Protein AF-A0A9E7B8S7-F1 (afdb_monomer)

Structure (mmCIF, N/CA/C/O backbone):
data_AF-A0A9E7B8S7-F1
#
_entry.id   AF-A0A9E7B8S7-F1
#
loop_
_atom_site.group_PDB
_atom_site.id
_atom_site.type_symbol
_atom_site.label_atom_id
_atom_site.label_alt_id
_atom_site.label_comp_id
_atom_site.label_asym_id
_atom_site.label_entity_id
_atom_site.label_seq_id
_atom_site.pdbx_PDB_ins_code
_atom_site.Cartn_x
_atom_site.Cartn_y
_atom_site.Cartn_z
_atom_site.occupancy
_atom_site.B_iso_or_equiv
_atom_site.auth_seq_id
_atom_site.auth_comp_id
_atom_site.auth_asym_id
_atom_site.auth_atom_id
_atom_site.pdbx_PDB_model_num
ATOM 1 N N . MET A 1 1 ? 35.898 -11.710 -39.669 1.00 65.38 1 MET A N 1
ATOM 2 C CA . MET A 1 1 ? 34.695 -11.746 -38.795 1.00 65.38 1 MET A CA 1
ATOM 3 C C . MET A 1 1 ? 34.132 -10.315 -38.798 1.00 65.38 1 MET A C 1
ATOM 5 O O . MET A 1 1 ? 35.005 -9.460 -38.859 1.00 65.38 1 MET A O 1
ATOM 9 N N . PRO A 1 2 ? 32.822 -9.953 -38.720 1.00 62.38 2 PRO A N 1
ATOM 10 C CA . PRO A 1 2 ? 31.774 -10.706 -38.033 1.00 62.38 2 PRO A CA 1
ATOM 11 C C . PRO A 1 2 ? 30.305 -10.176 -38.246 1.00 62.38 2 PRO A C 1
ATOM 13 O O . PRO A 1 2 ? 29.678 -9.733 -37.284 1.00 62.38 2 PRO A O 1
ATOM 16 N N . ARG A 1 3 ? 29.716 -10.142 -39.457 1.00 60.16 3 ARG A N 1
ATOM 17 C CA . ARG A 1 3 ? 28.323 -9.623 -39.618 1.00 60.16 3 ARG A CA 1
ATOM 18 C C . ARG A 1 3 ? 27.318 -10.336 -38.697 1.00 60.16 3 ARG A C 1
ATOM 20 O O . ARG A 1 3 ? 26.456 -9.697 -38.107 1.00 60.16 3 ARG A O 1
ATOM 27 N N . ALA A 1 4 ? 27.512 -11.640 -38.511 1.00 66.19 4 ALA A N 1
ATOM 28 C CA . ALA A 1 4 ? 26.730 -12.460 -37.593 1.00 66.19 4 ALA A CA 1
ATOM 29 C C . ALA A 1 4 ? 26.931 -12.094 -36.107 1.00 66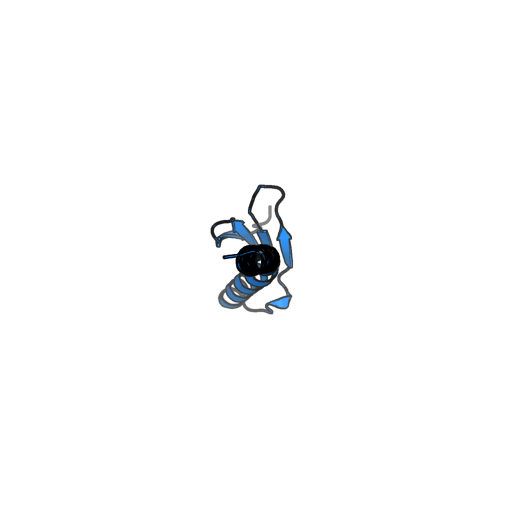.19 4 ALA A C 1
ATOM 31 O O . ALA A 1 4 ? 25.962 -12.130 -35.360 1.00 66.19 4 ALA A O 1
ATOM 32 N N . VAL A 1 5 ? 28.136 -11.684 -35.679 1.00 72.06 5 VAL A N 1
ATOM 33 C CA . VAL A 1 5 ? 28.390 -11.317 -34.265 1.00 72.06 5 VAL A CA 1
ATOM 34 C C . VAL A 1 5 ? 27.765 -9.964 -33.930 1.00 72.06 5 VAL A C 1
ATOM 36 O O . VAL A 1 5 ? 27.245 -9.777 -32.836 1.00 72.06 5 VAL A O 1
ATOM 39 N N . LEU A 1 6 ? 27.771 -9.024 -34.882 1.00 71.25 6 LEU A N 1
ATOM 40 C CA . LEU A 1 6 ? 27.116 -7.723 -34.713 1.00 71.25 6 LEU A CA 1
ATOM 41 C C . LEU A 1 6 ? 25.591 -7.878 -34.611 1.00 71.25 6 LEU A C 1
ATOM 43 O O . LEU A 1 6 ? 24.959 -7.238 -33.773 1.00 71.25 6 LEU A O 1
ATOM 47 N N . MET A 1 7 ? 25.016 -8.784 -35.409 1.00 74.00 7 MET A N 1
ATOM 48 C CA . MET A 1 7 ? 23.593 -9.127 -35.337 1.00 74.00 7 MET A CA 1
ATOM 49 C C . MET A 1 7 ? 23.239 -9.843 -34.027 1.00 74.00 7 MET A C 1
ATOM 51 O O . MET A 1 7 ? 22.266 -9.465 -33.378 1.00 74.00 7 MET A O 1
ATOM 55 N N . SER A 1 8 ? 24.044 -10.814 -33.579 1.00 83.19 8 SER A N 1
ATOM 56 C CA . SER A 1 8 ? 23.791 -11.507 -32.309 1.00 83.19 8 SER A CA 1
ATOM 57 C C . SER A 1 8 ? 23.936 -10.586 -31.097 1.00 83.19 8 SER A C 1
ATOM 59 O O . SER A 1 8 ? 23.171 -10.713 -30.147 1.00 83.19 8 SER A O 1
ATOM 61 N N . LEU A 1 9 ? 24.868 -9.627 -31.135 1.00 85.62 9 LEU A N 1
ATOM 62 C CA . LEU A 1 9 ? 25.048 -8.643 -30.066 1.00 85.62 9 LEU A CA 1
ATOM 63 C C . LEU A 1 9 ? 23.844 -7.696 -29.954 1.00 85.62 9 LEU A C 1
ATOM 65 O O . LEU A 1 9 ? 23.373 -7.436 -28.849 1.00 85.62 9 LEU A O 1
ATOM 69 N N . GLY A 1 10 ? 23.314 -7.223 -31.086 1.00 87.94 10 GLY A N 1
ATOM 70 C CA . GLY A 1 10 ? 22.125 -6.367 -31.108 1.00 87.94 10 GLY A CA 1
ATOM 71 C C . GLY A 1 10 ? 20.878 -7.070 -30.566 1.00 87.94 10 GLY A C 1
ATOM 72 O O . GLY A 1 10 ? 20.140 -6.490 -29.772 1.00 87.94 10 GLY A O 1
ATOM 73 N N . VAL A 1 11 ? 20.681 -8.342 -30.925 1.00 90.62 11 VAL A N 1
ATOM 74 C CA . VAL A 1 11 ? 19.578 -9.159 -30.390 1.00 90.62 11 VAL A CA 1
ATOM 75 C C . VAL A 1 11 ? 19.734 -9.367 -28.884 1.00 90.62 11 VAL A C 1
ATOM 77 O O . VAL A 1 11 ? 18.764 -9.208 -28.145 1.00 90.62 11 VAL A O 1
ATOM 80 N N . LEU A 1 12 ? 20.949 -9.661 -28.410 1.00 90.00 12 LEU A N 1
ATOM 81 C CA . LEU A 1 12 ? 21.209 -9.877 -26.987 1.00 90.00 12 LEU A CA 1
ATOM 82 C C . LEU A 1 12 ? 20.920 -8.612 -26.162 1.00 90.00 12 LEU A C 1
ATOM 84 O O . LEU A 1 12 ? 20.224 -8.682 -25.152 1.00 90.00 12 LEU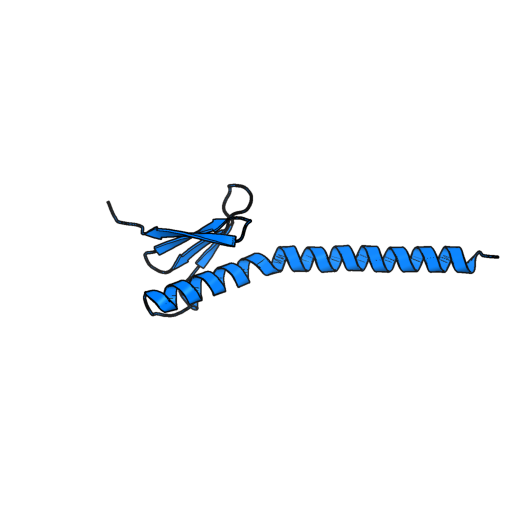 A O 1
ATOM 88 N N . LEU A 1 13 ? 21.373 -7.445 -26.631 1.00 92.00 13 LEU A N 1
ATOM 89 C CA . LEU A 1 13 ? 21.073 -6.155 -25.999 1.00 92.00 13 LEU A CA 1
ATOM 90 C C . LEU A 1 13 ? 19.575 -5.829 -26.026 1.00 92.00 13 LEU A C 1
ATOM 92 O O . LEU A 1 13 ? 19.045 -5.331 -25.034 1.00 92.00 13 LEU A O 1
ATOM 96 N N . GLY A 1 14 ? 18.881 -6.154 -27.120 1.00 92.50 14 GLY A N 1
ATOM 97 C CA . GLY A 1 14 ? 17.431 -5.998 -27.221 1.00 92.50 14 GLY A CA 1
ATOM 98 C C . GLY A 1 14 ? 16.682 -6.832 -26.181 1.00 92.50 14 GLY A C 1
ATOM 99 O O . GLY A 1 14 ? 15.815 -6.311 -25.483 1.00 92.50 14 GLY A O 1
ATOM 100 N N . VAL A 1 15 ? 17.058 -8.103 -26.010 1.00 92.81 15 VAL A N 1
ATOM 101 C CA . VAL A 1 15 ? 16.458 -8.992 -25.001 1.00 92.81 15 VAL A CA 1
ATOM 102 C C . VAL A 1 15 ? 16.733 -8.489 -23.582 1.00 92.81 15 VAL A C 1
ATOM 104 O O . VAL A 1 15 ? 15.819 -8.474 -22.760 1.00 92.81 15 VAL A O 1
ATOM 107 N N . VAL A 1 16 ? 17.953 -8.023 -23.297 1.00 93.88 16 VAL A N 1
ATOM 108 C CA . VAL A 1 16 ? 18.300 -7.448 -21.986 1.00 93.88 16 VAL A CA 1
ATOM 109 C C . VAL A 1 16 ? 17.488 -6.181 -21.700 1.00 93.88 16 VAL A C 1
ATOM 111 O O . VAL A 1 16 ? 16.933 -6.050 -20.610 1.00 93.88 16 VAL A O 1
ATOM 114 N N . ALA A 1 17 ? 17.355 -5.274 -22.672 1.00 90.00 17 ALA A N 1
ATOM 115 C CA . ALA A 1 17 ? 16.587 -4.040 -22.511 1.00 90.00 17 ALA A CA 1
ATOM 116 C C . ALA A 1 17 ? 15.091 -4.315 -22.295 1.00 90.00 17 ALA A C 1
ATOM 118 O O . ALA A 1 17 ? 14.481 -3.756 -21.384 1.00 90.00 17 ALA A O 1
ATOM 119 N N . ILE A 1 18 ? 14.506 -5.221 -23.083 1.00 91.69 18 ILE A N 1
ATOM 120 C CA . ILE A 1 18 ? 13.107 -5.637 -22.924 1.00 91.69 18 ILE A CA 1
ATOM 121 C C . ILE A 1 18 ? 12.912 -6.309 -21.561 1.00 91.69 18 ILE A C 1
ATOM 123 O O . ILE A 1 18 ? 11.968 -5.977 -20.848 1.00 91.69 18 ILE A O 1
ATOM 127 N N . GLY A 1 19 ? 13.826 -7.196 -21.156 1.00 89.19 19 GLY A N 1
ATOM 128 C CA . GLY A 1 19 ? 13.808 -7.830 -19.839 1.00 89.19 19 GLY A CA 1
ATOM 129 C C . GLY A 1 19 ? 13.824 -6.805 -18.706 1.00 89.19 19 GLY A C 1
ATOM 130 O O . GLY A 1 19 ? 12.969 -6.860 -17.826 1.00 89.19 19 GLY A O 1
ATOM 131 N N . ALA A 1 20 ? 14.723 -5.820 -18.764 1.00 87.19 20 ALA A N 1
ATOM 132 C CA . ALA A 1 20 ? 14.812 -4.752 -17.770 1.00 87.19 20 ALA A CA 1
ATOM 133 C C . ALA A 1 20 ? 13.522 -3.917 -17.687 1.00 87.19 20 ALA A C 1
ATOM 135 O O . ALA A 1 20 ? 13.034 -3.648 -16.589 1.00 87.19 20 ALA A O 1
ATOM 136 N N . VAL A 1 21 ? 12.922 -3.562 -18.829 1.00 88.06 21 VAL A N 1
ATOM 137 C CA . VAL A 1 21 ? 11.655 -2.812 -18.871 1.00 88.06 21 VAL A CA 1
ATOM 138 C C . VAL A 1 21 ? 10.503 -3.635 -18.292 1.00 88.06 21 VAL A C 1
ATOM 140 O O . VAL A 1 21 ? 9.717 -3.124 -17.495 1.00 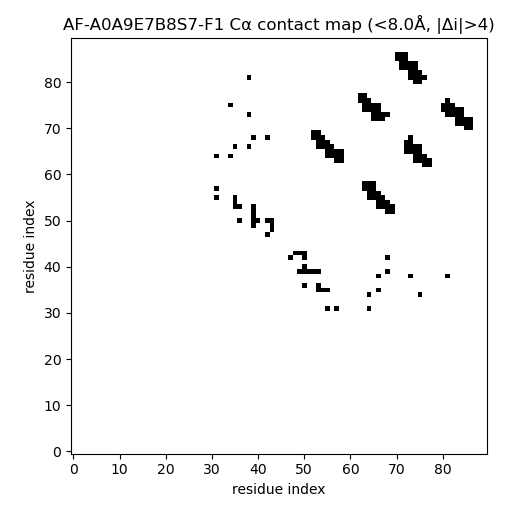88.06 21 VAL A O 1
ATOM 143 N N . LEU A 1 22 ? 10.396 -4.915 -18.651 1.00 83.75 22 LEU A N 1
ATOM 144 C CA . LEU A 1 22 ? 9.326 -5.787 -18.161 1.00 83.75 22 LEU A CA 1
ATOM 145 C C . LEU A 1 22 ? 9.449 -6.060 -16.658 1.00 83.75 22 LEU A C 1
ATOM 147 O O . LEU A 1 22 ? 8.447 -6.053 -15.943 1.00 83.75 22 LEU A O 1
ATOM 151 N N . ILE A 1 23 ? 10.671 -6.270 -16.174 1.00 81.75 23 ILE A N 1
ATOM 152 C CA . ILE A 1 23 ? 10.959 -6.488 -14.757 1.00 81.75 23 ILE A CA 1
ATOM 153 C C . ILE A 1 23 ? 10.688 -5.206 -13.954 1.00 81.75 23 ILE A C 1
ATOM 155 O O . ILE A 1 23 ? 9.995 -5.262 -12.941 1.00 81.75 23 ILE A O 1
ATOM 159 N N . GLY A 1 24 ? 11.134 -4.040 -14.435 1.00 75.75 24 GLY A N 1
ATOM 160 C CA . GLY A 1 24 ? 10.887 -2.751 -13.780 1.00 75.75 24 GLY A CA 1
ATOM 161 C C . GLY A 1 24 ? 9.399 -2.420 -13.642 1.00 75.75 24 GLY A C 1
ATOM 162 O O . GLY A 1 24 ? 8.954 -1.998 -12.578 1.00 75.75 24 GLY A O 1
ATOM 163 N N . ARG A 1 25 ? 8.596 -2.698 -14.679 1.00 75.50 25 ARG A N 1
ATOM 164 C CA . ARG A 1 25 ? 7.135 -2.515 -14.611 1.00 75.50 25 ARG A CA 1
ATOM 165 C C . ARG A 1 25 ? 6.473 -3.432 -13.585 1.00 75.50 25 ARG A C 1
ATOM 167 O O . ARG A 1 25 ? 5.517 -3.014 -12.946 1.00 75.50 25 ARG A O 1
ATOM 174 N N . ARG A 1 26 ? 6.982 -4.655 -13.398 1.00 65.31 26 ARG A N 1
ATOM 175 C CA . ARG A 1 26 ? 6.475 -5.561 -12.356 1.00 65.31 26 ARG A CA 1
ATOM 176 C C . ARG A 1 26 ? 6.794 -5.062 -10.953 1.00 65.31 26 ARG A C 1
ATOM 178 O O . ARG A 1 26 ? 5.931 -5.175 -10.096 1.00 65.31 26 ARG A O 1
ATOM 185 N N . TYR A 1 27 ? 7.980 -4.502 -10.722 1.00 62.00 27 TYR A N 1
ATOM 186 C CA . TYR A 1 27 ? 8.314 -3.916 -9.421 1.00 62.00 27 TYR A CA 1
ATOM 187 C C . TYR A 1 27 ? 7.448 -2.692 -9.092 1.00 62.00 27 TYR A C 1
ATOM 189 O O . TYR A 1 27 ? 7.019 -2.557 -7.955 1.00 62.00 27 TYR A O 1
ATOM 197 N N . ALA A 1 28 ? 7.113 -1.861 -10.085 1.00 60.78 28 ALA A N 1
ATOM 198 C CA . ALA A 1 28 ? 6.256 -0.691 -9.881 1.00 60.78 28 ALA A CA 1
ATOM 199 C C . ALA A 1 28 ? 4.792 -1.035 -9.530 1.00 60.78 28 ALA A C 1
ATOM 201 O O . ALA A 1 28 ? 4.147 -0.286 -8.804 1.00 60.78 28 ALA A O 1
ATOM 202 N N . ASP A 1 29 ? 4.263 -2.151 -10.042 1.00 57.25 29 ASP A N 1
ATOM 203 C CA . ASP A 1 29 ? 2.872 -2.578 -9.799 1.00 57.25 29 ASP A CA 1
ATOM 204 C C . ASP A 1 29 ? 2.733 -3.420 -8.510 1.00 57.25 29 ASP A C 1
ATOM 206 O O . ASP A 1 29 ? 1.708 -3.406 -7.833 1.00 57.25 29 ASP A O 1
ATOM 210 N N . ARG A 1 30 ? 3.796 -4.143 -8.122 1.00 54.53 30 ARG A N 1
ATOM 211 C CA . ARG A 1 30 ? 3.792 -5.074 -6.976 1.00 54.53 30 ARG A CA 1
ATOM 212 C C . ARG A 1 30 ? 3.705 -4.402 -5.600 1.00 54.53 30 ARG A C 1
ATOM 214 O O . ARG A 1 30 ? 3.302 -5.070 -4.657 1.00 54.53 30 ARG A O 1
ATOM 221 N N . ASP A 1 31 ? 4.009 -3.114 -5.475 1.00 64.44 31 ASP A N 1
ATOM 222 C CA . ASP A 1 31 ? 4.140 -2.470 -4.160 1.00 64.44 31 ASP A CA 1
ATOM 223 C C . ASP A 1 31 ? 2.795 -2.217 -3.455 1.00 64.44 31 ASP A C 1
ATOM 225 O O . ASP A 1 31 ? 2.660 -2.423 -2.253 1.00 64.44 31 ASP A O 1
ATOM 229 N N . MET A 1 32 ? 1.754 -1.786 -4.174 1.00 72.94 32 MET A N 1
ATOM 230 C CA . MET A 1 32 ? 0.561 -1.257 -3.498 1.00 72.94 32 MET A CA 1
ATOM 231 C C . MET A 1 32 ? -0.297 -2.338 -2.838 1.00 72.94 32 MET A C 1
ATOM 233 O O . MET A 1 32 ? -0.701 -2.177 -1.687 1.00 72.94 32 MET A O 1
ATOM 237 N N . THR A 1 33 ? -0.577 -3.445 -3.528 1.00 82.31 33 THR A N 1
ATOM 238 C CA . THR A 1 33 ? -1.398 -4.523 -2.954 1.00 82.31 33 THR A CA 1
ATOM 239 C C . THR A 1 33 ? -0.678 -5.221 -1.805 1.00 82.31 33 THR A C 1
ATOM 241 O O . THR A 1 33 ? -1.303 -5.472 -0.778 1.00 82.31 33 THR A O 1
ATOM 244 N N . GLU A 1 34 ? 0.626 -5.471 -1.944 1.00 84.38 34 GLU A N 1
ATOM 245 C CA . GLU A 1 34 ? 1.442 -6.126 -0.917 1.00 84.38 34 GLU A CA 1
ATOM 246 C C . GLU A 1 34 ? 1.556 -5.264 0.351 1.00 84.38 34 GLU A C 1
ATOM 248 O O . GLU A 1 34 ? 1.322 -5.748 1.463 1.00 84.38 34 GLU A O 1
ATOM 253 N N . VAL A 1 35 ? 1.805 -3.958 0.192 1.00 85.50 35 VAL A N 1
ATOM 254 C CA . VAL A 1 35 ? 1.823 -3.005 1.311 1.00 85.50 35 VAL A CA 1
ATOM 255 C C . VAL A 1 35 ? 0.467 -2.955 2.017 1.00 85.50 35 VAL A C 1
ATOM 257 O O . VAL A 1 35 ? 0.418 -2.976 3.248 1.00 85.50 35 VAL A O 1
ATOM 260 N N . ILE A 1 36 ? -0.643 -2.935 1.269 1.00 88.50 36 ILE A N 1
ATOM 261 C CA . ILE A 1 36 ? -1.991 -2.950 1.854 1.00 88.50 36 ILE A CA 1
ATOM 262 C C . ILE A 1 36 ? -2.218 -4.235 2.653 1.00 88.50 36 ILE A C 1
ATOM 264 O O . ILE A 1 36 ? -2.686 -4.152 3.789 1.00 88.50 36 ILE A O 1
ATOM 268 N N . THR A 1 37 ? -1.856 -5.403 2.112 1.00 89.44 37 THR A N 1
ATOM 269 C CA . THR A 1 37 ? -2.011 -6.683 2.820 1.00 89.44 37 THR A CA 1
ATOM 270 C C . THR A 1 37 ? -1.158 -6.751 4.081 1.00 89.44 37 THR A C 1
ATOM 272 O O . THR A 1 37 ? -1.666 -7.139 5.128 1.00 89.44 37 THR A O 1
ATOM 275 N N . LEU A 1 38 ? 0.090 -6.276 4.040 1.00 89.75 38 LEU A N 1
ATOM 276 C CA . LEU A 1 38 ? 0.986 -6.286 5.197 1.00 89.75 38 LEU A CA 1
ATOM 277 C C . LEU A 1 38 ? 0.466 -5.384 6.327 1.00 89.75 38 LEU A C 1
ATOM 279 O O . LEU A 1 38 ? 0.512 -5.732 7.511 1.00 89.75 38 LEU A O 1
ATOM 283 N N . VAL A 1 39 ? -0.044 -4.203 5.969 1.00 89.44 39 VAL A N 1
ATOM 284 C CA . VAL A 1 39 ? -0.672 -3.295 6.933 1.00 89.44 39 VAL A CA 1
ATOM 285 C C . VAL A 1 39 ? -1.952 -3.910 7.495 1.00 89.44 39 VAL A C 1
ATOM 287 O O . VAL A 1 39 ? -2.182 -3.817 8.702 1.00 89.44 39 VAL A O 1
ATOM 290 N N . ALA A 1 40 ? -2.752 -4.564 6.654 1.00 90.19 40 ALA A N 1
ATOM 291 C CA . ALA A 1 40 ? -3.977 -5.228 7.072 1.00 90.19 40 ALA A CA 1
ATOM 292 C C . ALA A 1 40 ? -3.710 -6.373 8.053 1.00 90.19 40 ALA A C 1
ATOM 294 O O . ALA A 1 40 ? -4.321 -6.422 9.118 1.00 90.19 40 ALA A O 1
ATOM 295 N N . GLU A 1 41 ? -2.742 -7.237 7.758 1.00 91.75 41 GLU A N 1
ATOM 296 C CA . GLU A 1 41 ? -2.303 -8.309 8.655 1.00 91.75 41 GLU A CA 1
ATOM 297 C C . GLU A 1 41 ? -1.802 -7.754 9.990 1.00 91.75 41 GLU A C 1
ATOM 299 O O . GLU A 1 41 ? -2.182 -8.241 11.056 1.00 91.75 41 GLU A O 1
ATOM 304 N N . ARG A 1 42 ? -1.006 -6.676 9.964 1.00 89.50 42 ARG A N 1
ATOM 305 C CA . ARG A 1 42 ? -0.544 -6.003 11.187 1.00 89.50 42 ARG A CA 1
ATOM 306 C C . ARG A 1 42 ? -1.698 -5.386 11.985 1.00 89.50 42 ARG A C 1
ATOM 308 O O . ARG A 1 42 ? -1.634 -5.377 13.216 1.00 89.50 42 ARG A O 1
ATOM 315 N N . HIS A 1 43 ? -2.720 -4.849 11.318 1.00 88.62 43 HIS A N 1
ATOM 316 C CA . HIS A 1 43 ? -3.908 -4.310 11.977 1.00 88.62 43 HIS A CA 1
ATOM 317 C C . HIS A 1 43 ? -4.711 -5.420 12.659 1.00 88.62 43 HIS A C 1
ATOM 319 O O . HIS A 1 43 ? -4.982 -5.308 13.856 1.00 88.62 43 HIS A O 1
ATOM 325 N N . VAL A 1 44 ? -5.009 -6.502 11.932 1.00 90.75 44 VAL A N 1
ATOM 326 C CA . VAL A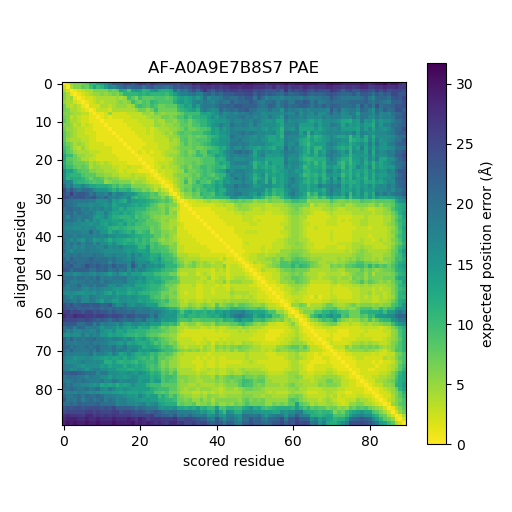 1 44 ? -5.731 -7.678 12.440 1.00 90.75 44 VAL A CA 1
ATOM 327 C C . VAL A 1 44 ? -4.984 -8.323 13.605 1.00 90.75 44 VAL A C 1
ATOM 329 O O . VAL A 1 44 ? -5.594 -8.638 14.622 1.00 90.75 44 VAL A O 1
ATOM 332 N N . ALA A 1 45 ? -3.656 -8.429 13.531 1.00 88.81 45 ALA A N 1
ATOM 333 C CA . ALA A 1 45 ? -2.843 -8.962 14.624 1.00 88.81 45 ALA A CA 1
ATOM 334 C C . ALA A 1 45 ? -2.947 -8.147 15.931 1.00 88.81 45 ALA A C 1
ATOM 336 O O . ALA A 1 45 ? -2.690 -8.686 17.004 1.00 88.81 45 ALA A O 1
ATOM 337 N N . ARG A 1 46 ? -3.299 -6.853 15.863 1.00 87.25 46 ARG A N 1
ATOM 338 C CA . ARG A 1 46 ? -3.422 -5.968 17.038 1.00 87.25 46 ARG A CA 1
ATOM 339 C C . ARG A 1 46 ? -4.859 -5.744 17.505 1.00 87.25 46 ARG A C 1
ATOM 341 O O . ARG A 1 46 ? -5.064 -5.584 18.702 1.00 87.25 46 ARG A O 1
ATOM 348 N N . HIS A 1 47 ? -5.821 -5.685 16.586 1.00 85.50 47 HIS A N 1
ATOM 349 C CA . HIS A 1 47 ? -7.205 -5.285 16.876 1.00 85.50 47 HIS A CA 1
ATOM 350 C C . HIS A 1 47 ? -8.243 -6.368 16.536 1.00 85.50 47 HIS A C 1
ATOM 352 O O . HIS A 1 47 ? -9.415 -6.202 16.863 1.00 85.50 47 HIS A O 1
ATOM 358 N N . GLY A 1 48 ? -7.834 -7.478 15.912 1.00 84.69 48 GLY A N 1
ATOM 359 C CA . GLY A 1 48 ? -8.739 -8.487 15.357 1.00 84.69 48 GLY A CA 1
ATOM 360 C C . GLY A 1 48 ? -9.423 -8.033 14.060 1.00 84.69 48 GLY A C 1
ATOM 361 O O . GLY A 1 48 ? -9.130 -6.965 13.524 1.00 84.69 48 GLY A O 1
ATOM 362 N N . GLY A 1 49 ? -10.338 -8.860 13.548 1.00 84.19 49 GLY A N 1
ATOM 363 C CA . GLY A 1 49 ? -11.110 -8.589 12.328 1.00 84.19 49 GLY A CA 1
ATOM 364 C C . GLY A 1 49 ? -10.519 -9.203 11.056 1.00 84.19 49 GLY A C 1
ATOM 365 O O . GLY A 1 49 ? -9.651 -10.070 11.118 1.00 84.19 49 GLY A O 1
ATOM 366 N N . ASP A 1 50 ? -11.008 -8.745 9.901 1.00 84.62 50 ASP A N 1
ATOM 367 C CA . ASP A 1 50 ? -10.648 -9.288 8.588 1.00 84.62 50 ASP A CA 1
ATOM 368 C C . ASP A 1 50 ? -9.660 -8.390 7.839 1.00 84.62 50 ASP A C 1
ATOM 370 O O . ASP A 1 50 ? -9.843 -7.174 7.737 1.00 84.62 50 ASP A O 1
ATOM 374 N N . VAL A 1 51 ? -8.652 -9.001 7.208 1.00 85.69 51 VAL A N 1
ATOM 375 C CA . VAL A 1 51 ? -7.656 -8.284 6.387 1.00 85.69 51 VAL A CA 1
ATOM 376 C C . VAL A 1 51 ? -8.288 -7.566 5.187 1.00 85.69 51 VAL A C 1
ATOM 378 O O . VAL A 1 51 ? -7.767 -6.564 4.702 1.00 85.69 51 VAL A O 1
ATOM 381 N N . THR A 1 52 ? -9.453 -8.028 4.733 1.00 85.25 52 THR A N 1
ATOM 382 C CA . THR A 1 52 ? -10.204 -7.441 3.614 1.00 85.25 52 THR A CA 1
ATOM 383 C C . THR A 1 52 ? -10.917 -6.138 3.976 1.00 85.25 52 THR A C 1
ATOM 385 O O . THR A 1 52 ? -11.412 -5.449 3.085 1.00 85.25 52 THR A O 1
ATOM 388 N N . ALA A 1 53 ? -10.983 -5.779 5.263 1.00 85.88 53 ALA A N 1
ATOM 389 C CA . ALA A 1 53 ? -11.588 -4.527 5.717 1.00 85.88 53 ALA A CA 1
ATOM 390 C C . ALA A 1 53 ? -10.685 -3.302 5.479 1.00 85.88 53 ALA A C 1
ATOM 392 O O . ALA A 1 53 ? -11.139 -2.161 5.598 1.00 85.88 53 ALA A O 1
ATOM 393 N N . CYS A 1 54 ? -9.414 -3.523 5.141 1.00 88.75 54 CYS A N 1
ATOM 394 C CA . CYS A 1 54 ? -8.445 -2.467 4.895 1.00 88.75 54 CYS A CA 1
ATOM 395 C C . CYS A 1 54 ? -8.478 -1.989 3.439 1.00 88.75 54 CYS A C 1
ATOM 397 O O . CYS A 1 54 ? -8.430 -2.786 2.504 1.00 88.75 54 CYS A O 1
ATOM 399 N N . ARG A 1 55 ? -8.512 -0.670 3.230 1.00 90.19 55 ARG A N 1
ATOM 400 C CA . ARG A 1 55 ? -8.423 -0.041 1.901 1.00 90.19 55 ARG A CA 1
ATOM 401 C C . ARG A 1 55 ? -7.236 0.900 1.842 1.00 90.19 55 ARG A C 1
ATOM 403 O O . ARG A 1 55 ? -7.087 1.728 2.736 1.00 90.19 55 ARG A O 1
ATOM 410 N N . GLY A 1 56 ? -6.436 0.806 0.783 1.00 88.62 56 GLY A N 1
ATOM 411 C CA . GLY A 1 56 ? -5.317 1.713 0.552 1.00 88.62 56 GLY A CA 1
ATOM 412 C C . GLY A 1 56 ? -5.472 2.588 -0.682 1.00 88.62 56 GLY A C 1
ATOM 413 O O . GLY A 1 56 ? -6.188 2.236 -1.617 1.00 88.62 56 GLY A O 1
ATOM 414 N N . TRP A 1 57 ? -4.797 3.731 -0.666 1.00 87.6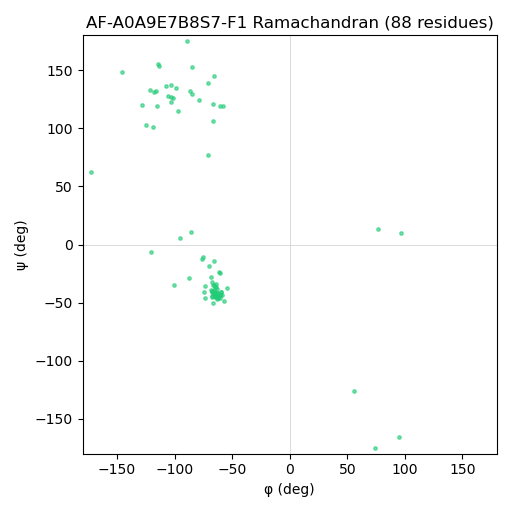2 57 TRP A N 1
ATOM 415 C CA . TRP A 1 57 ? -4.682 4.652 -1.790 1.00 87.62 57 TRP A CA 1
ATOM 416 C C . TRP A 1 57 ? -3.301 5.329 -1.784 1.00 87.62 57 TRP A C 1
ATOM 418 O O . TRP A 1 57 ? -2.717 5.536 -0.713 1.00 87.62 57 TRP A O 1
ATOM 428 N N . PRO A 1 58 ? -2.752 5.673 -2.960 1.00 84.50 58 PRO A N 1
ATOM 429 C CA . PRO A 1 58 ? -1.522 6.453 -3.045 1.00 84.50 58 PRO A CA 1
ATOM 430 C C . PRO A 1 58 ? -1.738 7.867 -2.485 1.00 84.50 58 PRO A C 1
ATOM 432 O O . PRO A 1 58 ? -2.818 8.443 -2.628 1.00 84.50 58 PRO A O 1
ATOM 435 N N . ARG A 1 59 ? -0.718 8.434 -1.832 1.00 81.00 59 ARG A N 1
ATOM 436 C CA . ARG A 1 59 ? -0.730 9.838 -1.386 1.00 81.00 59 ARG A CA 1
ATOM 437 C C . ARG A 1 59 ? -0.268 10.770 -2.507 1.00 81.00 59 ARG A C 1
ATOM 439 O O . ARG A 1 59 ? 0.530 10.374 -3.349 1.00 81.00 59 ARG A O 1
ATOM 446 N N . GLU A 1 60 ? -0.735 12.019 -2.464 1.00 74.50 60 GLU A N 1
ATOM 447 C CA . GLU A 1 60 ? -0.291 13.090 -3.374 1.00 74.50 60 GLU A CA 1
ATOM 448 C C . GLU A 1 60 ? 1.171 13.508 -3.127 1.00 74.50 60 GLU A C 1
ATOM 450 O O . GLU A 1 60 ? 1.865 13.916 -4.055 1.00 74.50 60 GLU A O 1
ATOM 455 N N . ASP A 1 61 ? 1.667 13.349 -1.895 1.00 67.81 61 ASP A N 1
ATOM 456 C CA . ASP A 1 61 ? 3.084 13.530 -1.573 1.00 67.81 61 ASP A CA 1
ATOM 457 C C . ASP A 1 61 ? 3.931 12.386 -2.158 1.00 67.81 61 ASP A C 1
ATOM 459 O O . ASP A 1 61 ? 3.552 11.214 -2.015 1.00 67.81 61 ASP A O 1
ATOM 463 N N . PRO A 1 62 ? 5.121 12.675 -2.718 1.00 58.78 62 PRO A N 1
ATOM 464 C CA . PRO A 1 62 ? 5.932 11.667 -3.382 1.00 58.78 62 PRO A CA 1
ATOM 465 C C . PRO A 1 62 ? 6.278 10.507 -2.440 1.00 58.78 62 PRO A C 1
ATOM 467 O O . PRO A 1 62 ? 6.935 10.678 -1.411 1.00 58.78 62 PRO A O 1
ATOM 470 N N . GLY A 1 63 ? 5.835 9.309 -2.834 1.00 67.00 63 GLY A N 1
ATOM 471 C CA . GLY A 1 63 ? 6.335 8.038 -2.324 1.00 67.00 63 GLY A CA 1
ATOM 472 C C . GLY A 1 63 ? 5.541 7.376 -1.198 1.00 67.00 63 GLY A C 1
ATOM 473 O O . GLY A 1 63 ? 6.047 6.429 -0.621 1.00 67.00 63 GLY A O 1
ATOM 474 N N . GLY A 1 64 ? 4.336 7.832 -0.842 1.00 79.81 64 GLY A N 1
ATOM 475 C CA . GLY A 1 64 ? 3.580 7.216 0.258 1.00 79.81 64 GLY A CA 1
ATOM 476 C C . GLY A 1 64 ? 2.284 6.510 -0.143 1.00 79.81 64 GLY A C 1
ATOM 477 O O . GLY A 1 64 ? 1.616 6.917 -1.090 1.00 79.81 64 GLY A O 1
ATOM 47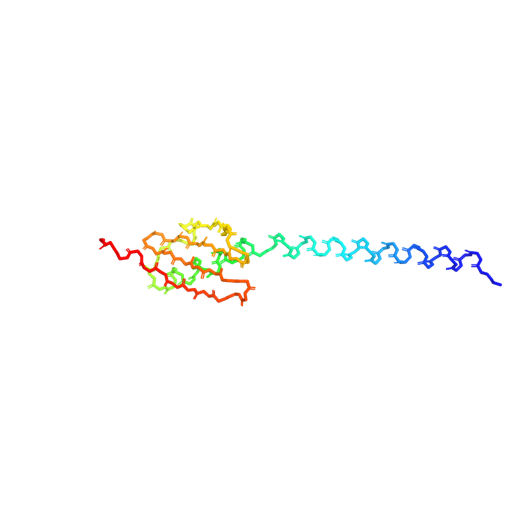8 N N . ILE A 1 65 ? 1.875 5.519 0.650 1.00 87.25 65 ILE A N 1
ATOM 479 C CA . ILE A 1 65 ? 0.567 4.851 0.581 1.00 87.25 65 ILE A CA 1
ATOM 480 C C . ILE A 1 65 ? -0.163 5.097 1.901 1.00 87.25 65 ILE A C 1
ATOM 482 O O . ILE A 1 65 ? 0.399 4.911 2.977 1.00 87.25 65 ILE A O 1
ATOM 486 N N . ALA A 1 66 ? -1.421 5.513 1.845 1.00 89.06 66 ALA A N 1
ATOM 487 C CA . ALA A 1 66 ? -2.292 5.554 3.012 1.00 89.06 66 ALA A CA 1
ATOM 488 C C . ALA A 1 66 ? -3.192 4.315 3.011 1.00 89.06 66 ALA A C 1
ATOM 490 O O . ALA A 1 66 ? -3.741 3.965 1.973 1.00 89.06 66 ALA A O 1
ATOM 491 N N . VAL A 1 67 ? -3.346 3.651 4.156 1.00 90.19 67 VAL A N 1
ATOM 492 C CA . VAL A 1 67 ? -4.183 2.457 4.333 1.00 90.19 67 VAL A CA 1
ATOM 493 C C . VAL A 1 67 ? -5.115 2.679 5.516 1.00 90.19 67 VAL A C 1
ATOM 495 O O . VAL A 1 67 ? -4.661 2.887 6.636 1.00 90.19 67 VAL A O 1
ATOM 498 N N . ARG A 1 68 ? -6.427 2.630 5.294 1.00 89.56 68 ARG A N 1
ATOM 499 C CA . ARG A 1 68 ? -7.440 2.727 6.351 1.00 89.56 68 ARG A CA 1
ATOM 500 C C . ARG A 1 68 ? -7.980 1.348 6.683 1.00 89.56 68 ARG A C 1
ATOM 502 O O . ARG A 1 68 ? -8.483 0.669 5.793 1.00 89.56 68 ARG A O 1
ATOM 509 N N . CYS A 1 69 ? -7.926 0.990 7.960 1.00 89.38 69 CYS A N 1
ATOM 510 C CA . CYS A 1 69 ? -8.508 -0.224 8.523 1.00 89.38 69 CYS A CA 1
ATOM 511 C C . CYS A 1 69 ? -9.434 0.183 9.676 1.00 89.38 69 CYS A C 1
ATOM 513 O O . CYS A 1 69 ? -8.962 0.573 10.748 1.00 89.38 69 CYS A O 1
ATOM 515 N N . GLY A 1 70 ? -10.750 0.171 9.442 1.00 85.19 70 GLY A N 1
ATOM 516 C CA . GLY A 1 70 ? -11.728 0.664 10.419 1.00 85.19 70 GLY A CA 1
ATOM 517 C C . GLY A 1 70 ? -11.450 2.117 10.832 1.00 85.19 70 GLY A C 1
ATOM 518 O O . GLY A 1 70 ? -11.322 2.988 9.975 1.00 85.19 70 GLY A O 1
ATOM 519 N N . GLY A 1 71 ? -11.328 2.362 12.141 1.00 84.31 71 GLY A N 1
ATOM 520 C CA . GLY A 1 71 ? -11.022 3.681 12.724 1.00 84.31 71 GLY A CA 1
ATOM 521 C C . GLY A 1 71 ? -9.529 4.025 12.824 1.00 84.31 71 GLY A C 1
ATOM 522 O O . GLY A 1 71 ? -9.156 4.963 13.523 1.00 84.31 71 GLY A O 1
ATOM 523 N N . THR A 1 72 ? -8.644 3.245 12.194 1.00 86.94 72 THR A N 1
ATOM 524 C CA . THR A 1 72 ? -7.200 3.517 12.185 1.00 86.94 72 THR A CA 1
ATOM 525 C C . THR A 1 72 ? -6.713 3.812 10.773 1.00 86.94 72 THR A C 1
ATOM 527 O O . THR A 1 72 ? -6.973 3.050 9.838 1.00 86.94 72 THR A O 1
ATOM 530 N N . LEU A 1 73 ? -5.948 4.893 10.634 1.00 88.88 73 LEU A N 1
ATOM 531 C CA . LEU A 1 73 ? -5.251 5.253 9.409 1.00 88.88 73 LEU A CA 1
ATOM 532 C C . LEU A 1 73 ? -3.766 4.908 9.546 1.00 88.88 73 LEU A C 1
ATOM 534 O O . LEU A 1 73 ? -3.095 5.324 10.482 1.00 88.88 73 LEU A O 1
ATOM 538 N N . TYR A 1 74 ? -3.224 4.163 8.598 1.00 89.50 74 TYR A N 1
ATOM 539 C CA . TYR A 1 74 ? -1.802 3.876 8.485 1.00 89.50 74 TYR A CA 1
ATOM 540 C C . TYR A 1 74 ? -1.229 4.653 7.307 1.00 89.50 74 TYR A C 1
ATOM 542 O O . TYR A 1 74 ? -1.821 4.707 6.234 1.00 89.50 74 TYR A O 1
ATOM 550 N N . LEU A 1 75 ? -0.066 5.253 7.502 1.00 88.75 75 LEU A N 1
ATOM 551 C CA . LEU A 1 75 ? 0.686 5.956 6.474 1.00 88.75 75 LEU A CA 1
ATOM 552 C C . LEU A 1 75 ? 1.987 5.193 6.261 1.00 88.75 75 LEU A C 1
ATOM 554 O O . LEU A 1 75 ? 2.767 5.044 7.199 1.00 88.75 75 LEU A O 1
ATOM 558 N N . VAL A 1 76 ? 2.203 4.705 5.051 1.00 87.56 76 VAL A N 1
ATOM 559 C CA . VAL A 1 76 ? 3.419 4.010 4.635 1.00 87.56 76 VAL A CA 1
ATOM 560 C C . VAL A 1 76 ? 4.222 4.957 3.760 1.00 87.56 76 VAL A C 1
ATOM 562 O O . VAL A 1 76 ? 3.664 5.545 2.836 1.00 87.56 76 VAL A O 1
ATOM 565 N N . ASP A 1 77 ? 5.496 5.164 4.075 1.00 84.69 77 ASP A N 1
ATOM 566 C CA . ASP A 1 77 ? 6.407 5.941 3.229 1.00 84.69 77 ASP A CA 1
ATOM 567 C C . ASP A 1 77 ? 7.128 5.062 2.188 1.00 84.69 77 ASP A C 1
ATOM 569 O O . ASP A 1 77 ? 7.022 3.836 2.207 1.00 84.69 77 ASP A O 1
ATOM 573 N N . ALA A 1 78 ? 7.901 5.692 1.297 1.00 77.62 78 ALA A N 1
ATOM 574 C CA . ALA A 1 78 ? 8.623 5.009 0.215 1.00 77.62 78 ALA A CA 1
ATOM 575 C C . ALA A 1 78 ? 9.727 4.075 0.721 1.00 77.62 78 ALA A C 1
ATOM 577 O O . ALA A 1 78 ? 10.272 3.280 -0.036 1.00 77.62 78 ALA A O 1
ATOM 578 N N . LEU A 1 79 ? 10.097 4.211 1.994 1.00 80.19 79 LEU A N 1
ATOM 579 C CA . LEU A 1 79 ? 11.104 3.401 2.664 1.00 80.19 79 LEU A CA 1
ATOM 580 C C . LEU A 1 79 ? 10.451 2.235 3.431 1.00 80.19 79 LEU A C 1
ATOM 582 O O . LEU A 1 79 ? 11.142 1.531 4.167 1.00 80.19 79 LEU A O 1
ATOM 586 N N . GLY A 1 80 ? 9.132 2.043 3.297 1.00 76.56 80 GLY A N 1
ATOM 587 C CA . GLY A 1 80 ? 8.370 0.986 3.960 1.00 76.56 80 GLY A CA 1
ATOM 588 C C . GLY A 1 80 ? 8.083 1.252 5.440 1.00 76.56 80 GLY A C 1
ATOM 589 O O . GLY A 1 80 ? 7.687 0.341 6.173 1.00 76.56 80 GLY A O 1
ATOM 590 N N . ARG A 1 81 ? 8.279 2.480 5.935 1.00 84.12 81 ARG A N 1
ATOM 591 C CA . ARG A 1 81 ? 7.974 2.818 7.330 1.00 84.12 81 ARG A CA 1
ATOM 592 C C . ARG A 1 81 ? 6.479 3.033 7.489 1.00 84.12 81 ARG A C 1
ATOM 594 O O . ARG A 1 81 ? 5.890 3.889 6.841 1.00 84.12 81 ARG A O 1
ATOM 601 N N . ILE A 1 82 ? 5.885 2.283 8.413 1.00 86.38 82 ILE A N 1
ATOM 602 C CA . ILE A 1 82 ? 4.455 2.339 8.725 1.00 86.38 82 ILE A CA 1
ATOM 603 C C . ILE A 1 82 ? 4.246 3.242 9.944 1.00 86.38 82 ILE A C 1
ATOM 605 O O . ILE A 1 82 ? 4.665 2.901 11.052 1.00 86.38 82 ILE A O 1
ATOM 609 N N . A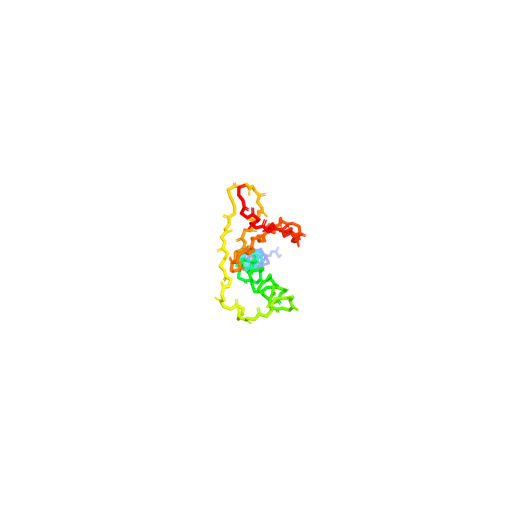RG A 1 83 ? 3.555 4.369 9.761 1.00 85.12 83 ARG A N 1
ATOM 610 C CA . ARG A 1 83 ? 3.100 5.265 10.829 1.00 85.12 83 ARG A CA 1
ATOM 611 C C . ARG A 1 83 ? 1.610 5.067 11.074 1.00 85.12 83 ARG A C 1
ATOM 613 O O . ARG A 1 83 ? 0.807 5.238 10.165 1.00 85.12 83 ARG A O 1
ATOM 620 N N . GLN A 1 84 ? 1.243 4.738 12.308 1.00 83.81 84 GLN A N 1
ATOM 621 C CA . GLN A 1 84 ? -0.155 4.661 12.726 1.00 83.81 84 GLN A CA 1
ATOM 622 C C . GLN A 1 84 ? -0.647 6.053 13.132 1.00 83.81 84 GLN A C 1
ATOM 624 O O . GLN A 1 84 ? -0.010 6.739 13.929 1.00 83.81 84 GLN A O 1
ATOM 629 N N . VAL A 1 85 ? -1.786 6.448 12.586 1.00 80.38 85 VAL A N 1
ATOM 630 C CA . VAL A 1 85 ? -2.562 7.625 12.954 1.00 80.38 85 VAL A CA 1
ATOM 631 C C . VAL A 1 85 ? -3.909 7.096 13.426 1.00 80.38 85 VAL A C 1
ATOM 633 O O . VAL A 1 85 ? -4.748 6.669 12.634 1.00 80.38 85 VAL A O 1
ATOM 636 N N . SER A 1 86 ? -4.097 7.037 14.742 1.00 71.88 86 SER A N 1
ATOM 637 C CA . SER A 1 86 ? -5.436 6.867 15.294 1.00 71.88 86 SER A CA 1
ATOM 638 C C . SER A 1 86 ? -6.222 8.129 14.958 1.00 71.88 86 SER A C 1
ATOM 640 O O . SER A 1 86 ? -5.802 9.216 15.361 1.00 71.88 86 SER A O 1
ATOM 642 N N . GLU A 1 87 ? -7.338 8.004 14.242 1.00 62.62 87 GLU A N 1
ATOM 643 C CA . GLU A 1 87 ? -8.326 9.082 14.176 1.00 62.62 87 GLU A CA 1
ATOM 644 C C . GLU A 1 87 ? -9.000 9.135 15.557 1.00 62.62 87 GLU A C 1
ATOM 646 O O . GLU A 1 87 ? -10.072 8.584 15.790 1.00 62.62 87 GLU A O 1
ATOM 651 N N . GLY A 1 88 ? -8.293 9.712 16.533 1.00 49.00 88 GLY A N 1
ATOM 652 C CA . GLY A 1 88 ? -8.889 10.129 17.790 1.00 49.00 88 GLY A CA 1
ATOM 653 C C . GLY A 1 88 ? -9.843 11.262 17.452 1.00 49.00 88 GLY A C 1
ATOM 654 O O . GLY A 1 88 ? -9.397 12.343 17.081 1.00 49.00 88 GLY A O 1
ATOM 655 N N . GLY A 1 89 ? -11.142 10.980 17.487 1.00 50.94 89 GLY A N 1
ATOM 656 C CA . GLY A 1 89 ? -12.160 11.998 17.274 1.00 50.94 89 GLY A CA 1
ATOM 657 C C . GLY A 1 89 ? -12.040 13.094 18.328 1.00 50.94 89 GLY A C 1
ATOM 658 O O . GLY A 1 89 ? -12.112 12.788 19.514 1.00 50.94 89 GLY A O 1
ATOM 659 N N . THR A 1 90 ? -11.791 14.323 17.876 1.00 37.28 90 THR A N 1
ATOM 660 C CA . THR A 1 90 ? -12.625 15.539 18.007 1.00 37.28 90 THR A CA 1
ATOM 661 C C . THR A 1 90 ? -11.890 16.704 17.365 1.00 37.28 90 THR A C 1
ATOM 663 O O . THR A 1 90 ? -10.705 16.892 17.722 1.00 37.28 90 THR A O 1
#

Foldseek 3Di:
DPPPVVVVVVVVVVVVVVVVVVVVVCVVVPPQVVLLQVVLVVCCVPPNDDSVQKDWDADPPPAWIWIDRPQWIWIAGNVRDIDIDRPPDD

Radius of gyration: 21.13 Å; Cα contacts (8 Å, |Δi|>4): 92; chains: 1; bounding box: 47×28×58 Å

pLDDT: mean 80.53, std 11.75, range [37.28, 93.88]

Nearest PDB structures (foldseek):
  5i5d-assembly3_C  TM=7.025E-01  e=4.422E-01  Salmonella enterica subsp. enterica serovar Typhimurium str. LT2
  6v8q-assembly2_B  TM=6.808E-01  e=4.720E-01  Salmonella enterica subsp. enterica serovar Typhimurium str. 14028S
  6vc7-assembly2_B  TM=7.270E-01  e=5.379E-01  Salmonella enterica subsp. enterica serovar Typhimurium
  4py5-assembly1_A  TM=6.208E-01  e=5.379E-01  Thermovibrio ammonificans HB-1
  1w4t-assembly1_A  TM=6.262E-01  e=4.964E+00  Pseudomonas aeruginosa

Mean predicted aligned error: 10.26 Å

Solvent-accessible surface area (backbone atoms only — not comparable to full-atom values): 5183 Å² total; per-residue (Å²): 138,56,77,67,57,56,51,52,49,53,53,50,52,49,54,51,52,52,48,53,53,57,52,51,54,49,59,71,63,54,50,61,65,52,51,40,49,56,52,17,48,56,44,26,76,74,73,53,80,62,53,83,61,42,50,64,46,78,48,93,58,93,55,29,38,38,33,36,44,82,74,35,36,34,41,29,42,74,85,69,51,76,44,81,43,72,67,72,89,127

Sequence (90 aa):
MPRAVLMSLGVLLGVVAIGAVLIGRRYADRDMTEVITLVAERHVARHGGDVTACRGWPREDPGGIAVRCGGTLYLVDALGRIRQVSEGGT

Secondary structure (DSSP, 8-state):
--HHHHHHHHHHHHHHHHHHHHHHHHHHHHHHHHHHHHHHHHHHHHH-S-GGGEEEEE-SSTT-EEEEETTEEEEE-TT--EEEEE----

=== Feature glossary ===
Feature key, reading from the visual/contextual features back to the raw sequence:

Rendered structure images. Structure images are PyMOL renders from six orthogonal camera directions. Cartoon representation draws helices as coils and strands as arrows; sticks shows the backbone as bonds; surface shows the solvent-excluded envelope. Rainbow coloring maps sequence position to hue (blue→red, N→C); chain coloring assigns a distinct color per polypeptide.

Contact-map, Ramachandran, and PAE plots. Three diagnostic plots accompany the record. The Cα contact map visualizes the tertiary structure as a 2D adjacency matrix (8 Å cutoff, sequence-local contacts suppressed). The Ramachandran plot shows the distribution of backbone (φ, ψ) torsions, with points in the α and β basins reflecting secondary structure content. The PAE plot shows AlphaFold's inter-residue confidence as a color matrix.

InterPro / GO / CATH / organism. The annotation block draws on four external resources. InterPro: which protein families and domains the sequence belongs to. GO: standardized terms for what the protein does, what process it participates in, and where in the cell it acts. CATH: which structural fold it has in the CATH hierarchy. Organism: the species of origin.

Nearest PDB structures. Structural nearest neighbors (via Foldseek easy-search vs the PDB). Reported per hit: target PDB id, E-value, and alignment TM-score. A TM-score above ~0.5 is the conventional threshold for 'same fold'.

Predicted aligned error. Predicted aligned error is AlphaFold's pairwise confidence. Unlike pLDDT (per-residue), PAE is per-residue-pair and captures whether two parts of the structure are correctly placed relative to each other. Units are ångströms of expected positional error.

Solvent-accessible surface area. SASA measures how much of the protein is reachable by solvent. It is computed by rolling a water-sized probe over the atomic surface and summing the exposed area (Å²). Per-residue SASA distinguishes core (buried, low SASA) from surface (exposed, high SASA) residues; total SASA is a whole-molecule size measure.

B-factor. Crystallographic B-factors measure how much each atom's electron density is smeared out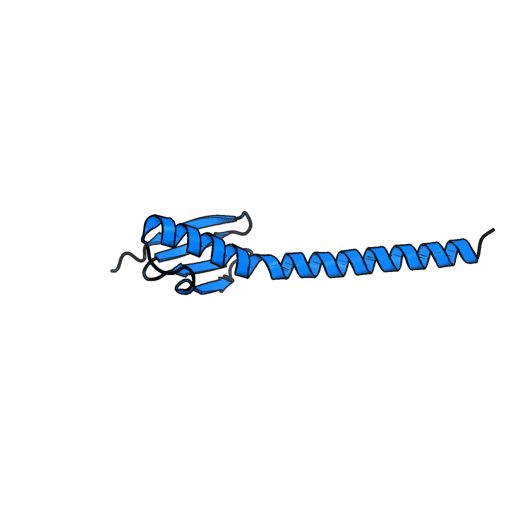, in Å². They rise in mobile loops and surface residues and fall in the buried interior. In AlphaFold models this column is repurposed to hold pLDDT instead.

pLDDT. For AlphaFold models, the B-factor field carries pLDDT — the model's own estimate of local accuracy on a 0–100 scale. Regions with pLDDT<50 should be treated as essentially unmodeled; they often correspond to intrinsically disordered segments.

Backbone torsions (φ/ψ). φ (phi) and ψ (psi) are the two rotatable backbone dihedrals per residue: φ is the C(i-1)–N–Cα–C torsion, ψ is the N–Cα–C–N(i+1) torsion, both in degrees on (−180°, 180°]. α-helical residues cluster near (−60°, −45°); β-strand residues near (−120°, +130°). A Ramachandran plot is simply a scatter of (φ, ψ) for every residue.

Radius of gyration, Cα contacts, bounding box. Radius of gyration (Rg) is the root-mean-square distance of Cα atoms from their centroid — a single number for overall size and compactness. A globular domain of N residues has Rg ≈ 2.2·N^0.38 Å; an extended or disordered chain has a much larger Rg. The Cα contact count is the number of residue p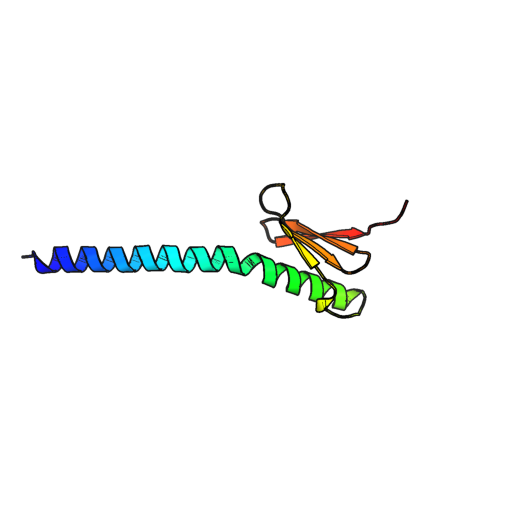airs whose Cα atoms are within 8 Å and are more than four positions apart in sequence — a standard proxy for tertiary packing density. The bounding box is the smallest axis-aligned box enclosing all Cα atoms.

Secondary structure (3-state, P-SEA). Three-state secondary structure (P-SEA) collapses the eight DSSP classes into helix (a), strand (b), and coil (c). P-SEA assigns these from Cα geometry alone — distances and angles — without requiring backbone oxygens, so it works on any Cα trace.

Secondary structure (8-state, DSSP). Secondary structure is the local, repeating backbone conformation. DSSP classifies it into eight states by reading the hydrogen-bond network: three helix types (H, G, I), two β types (E, B), two non-regular types (T, S), and unstructured coil (-).

Foldseek 3Di. The Foldseek 3Di string encodes local tertiary geometry as a 20-letter alphabet — one character per residue — derived from the relative positions of nearby Cα atoms. Unlike the amino-acid sequence, 3Di is a direct function of the 3D structure, so two proteins with the same fold have similar 3Di strings even at low sequence identity.

mmCIF coordinates. Structure coordinates are given as an mmCIF _atom_site loop: one row per atom with element, residue name, chain id, sequence number, and x/y/z position in Å. Only the four main-chain atoms per residue are included here; side chains are omitted to keep the record compact.

Sequence. This is the polypeptide sequence — one letter per residue, N-terminus first. Length ranges from a few dozen residues for small domains to over a thousand for large multi-domain proteins.